Protein AF-A0A7Y2BVF0-F1 (afdb_monomer_lite)

pLDDT: mean 76.79, std 15.68, range [38.62, 94.12]

Sequence (109 aa):
MSPAEDIGTTTVSQLCLGFFPDGFCIIALASLEVFIGLSLITRKFYKAGIVLAIGHLIMTFSPMILFPNLTFNDSLFSPSLLGQYIFKNIILIMALIVLYPSKGQRQTI

Foldseek 3Di:
DDPVVVVLQVVQCVVVVVPDDSVVSVVVLVVLVVVLVVLCVDPPNNQVSLVSLLVNLVVLCVCCVVPVPQQAPPDPVRGDPSVVVSVCSVVVNVVSVVVNDDPPDPDDD

Structure (mmCIF, N/CA/C/O backbone):
data_AF-A0A7Y2BVF0-F1
#
_entry.id   AF-A0A7Y2BVF0-F1
#
loop_
_atom_site.group_PDB
_atom_site.id
_atom_site.type_symbol
_atom_site.label_atom_id
_atom_site.label_alt_id
_atom_site.label_comp_id
_atom_site.label_asym_id
_atom_site.label_entity_id
_atom_site.label_seq_id
_atom_site.pdbx_PDB_ins_code
_atom_site.Cartn_x
_atom_site.Cartn_y
_atom_site.Cartn_z
_atom_site.occupancy
_atom_site.B_iso_or_equiv
_atom_site.auth_seq_id
_atom_site.auth_comp_id
_atom_site.auth_asym_id
_atom_site.auth_atom_id
_atom_site.pdbx_PDB_model_num
ATOM 1 N N . MET A 1 1 ? 6.370 15.629 -14.782 1.00 41.62 1 MET A N 1
ATOM 2 C CA . MET A 1 1 ? 6.220 14.165 -14.841 1.00 41.62 1 MET A CA 1
ATOM 3 C C . MET A 1 1 ? 6.981 13.607 -13.658 1.00 41.62 1 MET A C 1
ATOM 5 O O . MET A 1 1 ? 8.188 13.809 -13.587 1.00 41.62 1 MET A O 1
ATOM 9 N N . SER A 1 2 ? 6.275 13.091 -12.652 1.00 38.62 2 SER A N 1
ATOM 10 C CA . SER A 1 2 ? 6.932 12.500 -11.482 1.00 38.62 2 SER A CA 1
ATOM 11 C C . SER A 1 2 ? 7.524 11.147 -11.892 1.00 38.62 2 SER A C 1
ATOM 13 O O . SER A 1 2 ? 6.814 10.388 -12.550 1.00 38.62 2 SER A O 1
ATOM 15 N N . PRO A 1 3 ? 8.756 10.792 -11.485 1.00 45.66 3 PRO A N 1
ATOM 16 C CA . PRO A 1 3 ? 9.337 9.468 -11.736 1.00 45.66 3 PRO A CA 1
ATOM 17 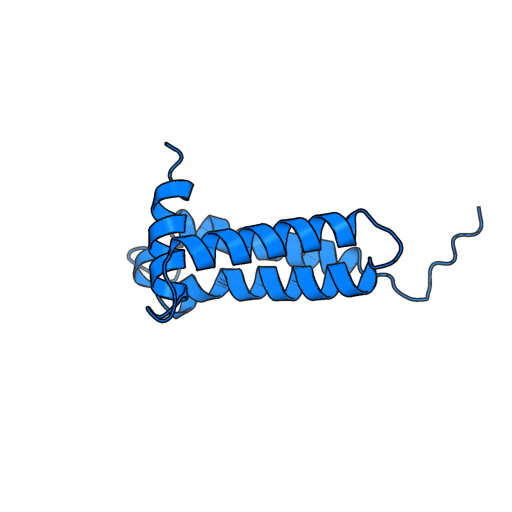C C . PRO A 1 3 ? 8.442 8.296 -11.293 1.00 45.66 3 PRO A C 1
ATOM 19 O O . PRO A 1 3 ? 8.630 7.176 -11.744 1.00 45.66 3 PRO A O 1
ATOM 22 N N . ALA A 1 4 ? 7.464 8.541 -10.415 1.00 51.44 4 ALA A N 1
ATOM 23 C CA . ALA A 1 4 ? 6.504 7.542 -9.953 1.00 51.44 4 ALA A CA 1
ATOM 24 C C . ALA A 1 4 ? 5.420 7.172 -10.990 1.00 51.44 4 ALA A C 1
ATOM 26 O O . ALA A 1 4 ? 4.866 6.078 -10.912 1.00 51.44 4 ALA A O 1
ATOM 27 N N . GLU A 1 5 ? 5.111 8.050 -11.947 1.00 48.34 5 GLU A N 1
ATOM 28 C CA . GLU A 1 5 ? 4.001 7.863 -12.897 1.00 48.34 5 GLU A CA 1
ATOM 29 C C . GLU A 1 5 ? 4.362 6.870 -14.013 1.00 48.34 5 GLU A C 1
ATOM 31 O O . GLU A 1 5 ? 3.589 5.954 -14.292 1.00 48.34 5 GLU A O 1
ATOM 36 N N . ASP A 1 6 ? 5.582 6.966 -14.556 1.00 53.72 6 ASP A N 1
ATOM 37 C CA . ASP A 1 6 ? 6.121 6.011 -15.541 1.00 53.72 6 ASP A CA 1
ATOM 38 C C . ASP A 1 6 ? 6.370 4.620 -14.933 1.00 53.72 6 ASP A C 1
ATOM 40 O O . ASP A 1 6 ? 6.251 3.588 -15.598 1.00 53.72 6 ASP A O 1
ATOM 44 N N . ILE A 1 7 ? 6.695 4.559 -13.640 1.00 54.75 7 ILE A N 1
ATOM 45 C CA . ILE A 1 7 ? 6.933 3.280 -12.966 1.00 54.75 7 ILE A CA 1
ATOM 46 C C . ILE A 1 7 ? 5.605 2.602 -12.599 1.00 54.75 7 ILE 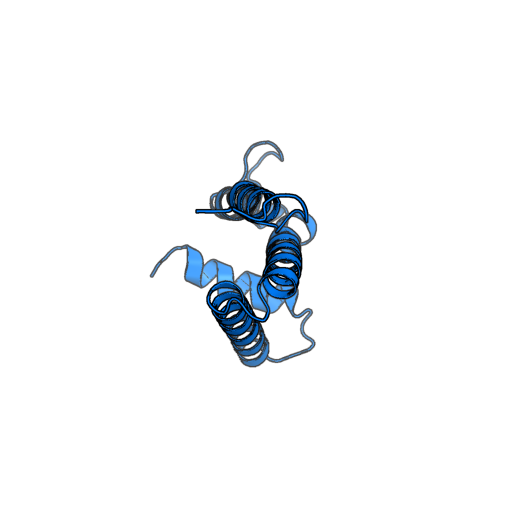A C 1
ATOM 48 O O . ILE A 1 7 ? 5.492 1.378 -12.700 1.00 54.75 7 ILE A O 1
ATOM 52 N N . GLY A 1 8 ? 4.578 3.376 -12.233 1.00 53.38 8 GLY A N 1
ATOM 53 C CA . GLY A 1 8 ? 3.239 2.862 -11.944 1.00 53.38 8 GLY A CA 1
ATOM 54 C C . GLY A 1 8 ? 2.592 2.179 -13.152 1.00 53.38 8 GLY A C 1
ATOM 55 O O . GLY A 1 8 ? 2.088 1.066 -13.025 1.00 53.38 8 GLY A O 1
ATOM 56 N N . THR A 1 9 ? 2.671 2.783 -14.339 1.00 52.31 9 THR A N 1
ATOM 57 C CA . THR A 1 9 ? 2.120 2.210 -15.584 1.00 52.31 9 THR A CA 1
ATOM 58 C C . THR A 1 9 ? 2.834 0.925 -16.007 1.00 52.31 9 THR A C 1
ATOM 60 O O . THR A 1 9 ? 2.186 -0.068 -16.347 1.00 52.31 9 THR A O 1
ATOM 63 N N . THR A 1 10 ? 4.164 0.891 -15.912 1.00 55.12 10 THR A N 1
ATOM 64 C CA . THR A 1 10 ? 4.957 -0.297 -16.274 1.00 55.12 10 THR A CA 1
ATOM 65 C C . THR A 1 10 ? 4.756 -1.446 -15.276 1.00 55.12 10 THR A C 1
ATOM 67 O O . THR A 1 10 ? 4.699 -2.612 -15.652 1.00 55.12 10 THR A O 1
ATOM 70 N N . THR A 1 11 ? 4.573 -1.130 -13.993 1.00 53.91 11 THR A N 1
ATOM 71 C CA . THR A 1 11 ? 4.402 -2.143 -12.943 1.00 53.91 11 THR A CA 1
ATOM 72 C C . THR A 1 11 ? 2.977 -2.693 -12.906 1.00 53.91 11 THR A C 1
ATOM 74 O O . THR A 1 11 ? 2.800 -3.893 -12.729 1.00 53.91 11 THR A O 1
ATOM 77 N N . VAL A 1 12 ? 1.956 -1.854 -13.119 1.00 55.12 12 VAL A N 1
ATOM 78 C CA . VAL A 1 12 ? 0.549 -2.287 -13.166 1.00 55.12 12 VAL A CA 1
ATOM 79 C C . VAL A 1 12 ? 0.254 -3.118 -14.418 1.00 55.12 12 VAL A C 1
ATOM 81 O O . VAL A 1 12 ? -0.428 -4.135 -14.301 1.00 55.12 12 VAL A O 1
ATOM 84 N N . SER A 1 13 ? 0.816 -2.761 -15.581 1.00 52.72 13 SER A N 1
ATOM 85 C CA . SER A 1 13 ? 0.671 -3.565 -16.810 1.00 52.72 13 SER A CA 1
ATOM 86 C C . SER A 1 13 ? 1.264 -4.969 -16.659 1.00 52.72 13 SER A C 1
ATOM 88 O O . SER A 1 13 ? 0.670 -5.957 -17.092 1.00 52.72 13 SER A O 1
ATOM 90 N N . GLN A 1 14 ? 2.394 -5.092 -15.957 1.00 52.72 14 GLN A N 1
ATOM 91 C CA . GLN A 1 14 ? 3.008 -6.393 -15.705 1.00 52.72 14 GLN A CA 1
ATOM 92 C C . GLN A 1 14 ? 2.382 -7.157 -14.522 1.00 52.72 14 GLN A C 1
ATOM 94 O O . GLN A 1 14 ? 2.284 -8.384 -14.585 1.00 52.72 14 GLN A O 1
ATOM 99 N N . LEU A 1 15 ? 1.893 -6.476 -13.474 1.00 53.38 15 LEU A N 1
ATOM 100 C CA . LEU A 1 15 ? 1.175 -7.125 -12.364 1.00 53.38 15 LEU A CA 1
ATOM 101 C C . LEU A 1 15 ? -0.210 -7.639 -12.762 1.00 53.38 15 LEU A C 1
ATOM 103 O O . LEU A 1 15 ? -0.672 -8.620 -12.185 1.00 53.38 15 LEU A O 1
ATOM 107 N N . CYS A 1 16 ? -0.865 -7.020 -13.748 1.00 53.66 16 CYS A N 1
ATOM 108 C CA . CYS A 1 16 ? -2.128 -7.528 -14.277 1.00 53.66 16 CYS A CA 1
ATOM 109 C C . CYS A 1 16 ? -1.988 -8.758 -15.179 1.00 53.66 16 CYS A C 1
ATOM 111 O O . CYS A 1 16 ? -2.985 -9.219 -15.741 1.00 53.66 16 CYS A O 1
ATOM 113 N N . LEU A 1 17 ? -0.775 -9.330 -15.276 1.00 53.22 17 LEU A N 1
ATOM 114 C CA . LEU A 1 17 ? -0.488 -10.609 -15.933 1.00 53.22 17 LEU A CA 1
ATOM 115 C C . LEU A 1 17 ? -1.031 -10.688 -17.376 1.00 53.22 17 LEU A C 1
ATOM 117 O O . LEU A 1 17 ? -1.299 -11.777 -17.873 1.00 53.22 17 LEU A O 1
ATOM 121 N N . GLY A 1 18 ? -1.241 -9.543 -18.039 1.00 54.84 18 GLY A N 1
ATOM 122 C CA . GLY A 1 18 ? -1.852 -9.466 -19.369 1.00 54.84 18 GLY A CA 1
ATOM 123 C C . GLY A 1 18 ? -3.302 -9.971 -19.468 1.00 54.84 18 GLY A C 1
ATOM 124 O O . GLY A 1 18 ? -3.793 -10.156 -20.578 1.00 54.84 18 GLY A O 1
ATOM 125 N N . PHE A 1 19 ? -3.998 -10.213 -18.349 1.00 53.69 19 PHE A N 1
ATOM 126 C CA . PHE A 1 19 ? -5.366 -10.755 -18.352 1.00 53.69 19 PHE A CA 1
ATOM 127 C C . PHE A 1 19 ? -6.451 -9.689 -18.551 1.00 53.69 19 PHE A C 1
ATOM 129 O O . PHE A 1 19 ? -7.532 -10.002 -19.050 1.00 53.69 19 PHE A O 1
ATOM 136 N N . PHE A 1 20 ? -6.179 -8.440 -18.171 1.00 60.91 20 PHE A N 1
ATOM 137 C CA . PHE A 1 20 ? -7.118 -7.323 -18.277 1.00 60.91 20 PHE A CA 1
ATOM 138 C C . PHE A 1 20 ? -6.438 -6.090 -18.889 1.00 60.91 20 PHE A C 1
ATOM 140 O O . PHE A 1 20 ? -5.234 -5.921 -18.704 1.00 60.91 20 PHE A O 1
ATOM 147 N N . PRO A 1 21 ? -7.184 -5.211 -19.590 1.00 70.38 21 PRO A N 1
ATOM 148 C CA . PRO A 1 21 ? -6.646 -3.953 -20.103 1.00 70.38 21 PRO A CA 1
ATOM 149 C C . PRO A 1 21 ? -6.077 -3.092 -18.968 1.00 70.38 21 PRO A C 1
ATOM 151 O O . PRO A 1 21 ? -6.754 -2.905 -17.955 1.00 70.38 21 PRO A O 1
ATOM 154 N N . ASP A 1 22 ? -4.890 -2.510 -19.158 1.00 66.44 22 ASP A N 1
ATOM 155 C CA . ASP A 1 22 ? -4.168 -1.736 -18.132 1.00 66.44 22 ASP A CA 1
ATOM 156 C C . ASP A 1 22 ? -5.044 -0.671 -17.449 1.00 66.44 22 ASP A C 1
ATOM 158 O O . ASP A 1 22 ? -5.019 -0.510 -16.228 1.00 66.44 22 ASP A O 1
ATOM 162 N N . GLY A 1 23 ? -5.897 0.009 -18.224 1.00 71.00 23 GLY A N 1
ATOM 163 C CA . GLY A 1 23 ? -6.822 1.017 -17.704 1.00 71.00 23 GLY A CA 1
ATOM 164 C C . GLY A 1 23 ? -7.837 0.464 -16.698 1.00 71.00 23 GLY A C 1
ATOM 165 O O . GLY A 1 23 ? -8.152 1.134 -15.717 1.00 71.00 23 GLY A O 1
ATOM 166 N N . PHE A 1 24 ? -8.314 -0.770 -16.884 1.00 76.69 24 PHE A N 1
ATOM 167 C CA . PHE A 1 24 ? -9.226 -1.408 -15.934 1.00 76.69 24 PHE A CA 1
ATOM 168 C C . PHE A 1 24 ? -8.521 -1.701 -14.608 1.00 76.69 24 PHE A C 1
ATOM 170 O O . PHE A 1 24 ? -9.071 -1.427 -13.545 1.00 76.69 24 PHE A O 1
ATOM 177 N N . CYS A 1 25 ? -7.284 -2.195 -14.669 1.00 74.88 25 CYS A N 1
ATOM 178 C CA . CYS A 1 25 ? -6.481 -2.491 -13.489 1.00 74.88 25 CYS A CA 1
ATOM 179 C C . CYS A 1 25 ? -6.168 -1.248 -12.659 1.00 74.88 25 CYS A C 1
ATOM 181 O O . CYS A 1 25 ? -6.327 -1.269 -11.439 1.00 74.88 25 CYS A O 1
ATOM 183 N N . ILE A 1 26 ? -5.789 -0.152 -13.321 1.00 78.25 26 ILE A N 1
ATOM 184 C CA . ILE A 1 26 ? -5.528 1.130 -12.659 1.00 78.25 26 ILE A CA 1
ATOM 185 C C . ILE A 1 26 ? -6.798 1.641 -11.969 1.00 78.25 26 ILE A C 1
ATOM 187 O O . ILE A 1 26 ? -6.750 2.025 -10.802 1.00 78.25 26 ILE A O 1
ATOM 191 N N . ILE A 1 27 ? -7.950 1.601 -12.650 1.00 83.38 27 ILE A N 1
ATOM 192 C CA . ILE A 1 27 ? -9.227 2.054 -12.077 1.00 83.38 27 ILE A CA 1
ATOM 193 C C . ILE A 1 27 ? -9.666 1.155 -10.917 1.00 83.38 27 ILE A C 1
ATOM 195 O O . ILE A 1 27 ? -10.142 1.663 -9.901 1.00 83.38 27 ILE A O 1
ATOM 199 N N . ALA A 1 28 ? -9.505 -0.163 -11.036 1.00 83.62 28 ALA A N 1
ATOM 200 C CA . ALA A 1 28 ? -9.837 -1.108 -9.975 1.00 83.62 28 ALA A CA 1
ATOM 201 C C . ALA A 1 28 ? -8.970 -0.875 -8.730 1.00 83.62 28 ALA A C 1
ATOM 203 O O . ALA A 1 28 ? -9.500 -0.809 -7.620 1.00 83.62 28 ALA A O 1
ATOM 204 N N . LEU A 1 29 ? -7.661 -0.676 -8.916 1.00 83.62 29 LEU A N 1
ATOM 205 C CA . LEU A 1 29 ? -6.726 -0.368 -7.836 1.00 83.62 29 LEU A CA 1
ATOM 206 C C . LEU A 1 29 ? -7.062 0.974 -7.173 1.00 83.62 29 LEU A C 1
ATOM 208 O O . LEU A 1 29 ? -7.192 1.039 -5.955 1.00 83.62 29 LEU A O 1
ATOM 212 N N . ALA A 1 30 ? -7.299 2.021 -7.967 1.00 86.50 30 ALA A N 1
ATOM 213 C CA . ALA A 1 30 ? -7.700 3.329 -7.455 1.00 86.50 30 ALA A CA 1
ATOM 214 C C . ALA A 1 30 ? -9.023 3.253 -6.674 1.00 86.50 30 ALA A C 1
ATOM 216 O O . ALA A 1 30 ? -9.158 3.836 -5.599 1.00 86.50 30 ALA A O 1
ATOM 217 N N . SER A 1 31 ? -9.996 2.491 -7.178 1.00 90.06 31 SER A N 1
ATOM 218 C CA . SER A 1 31 ? -11.285 2.286 -6.507 1.00 90.06 31 SER A CA 1
ATOM 219 C C . SER A 1 31 ? -11.117 1.560 -5.170 1.00 90.06 31 SER A C 1
ATOM 221 O O . SER A 1 31 ? -11.744 1.940 -4.178 1.00 90.06 31 SER A O 1
ATOM 223 N N . LEU A 1 32 ? -10.242 0.550 -5.123 1.00 89.56 32 LEU A N 1
ATOM 224 C CA . LEU A 1 32 ? -9.877 -0.157 -3.897 1.00 89.56 32 LEU A CA 1
ATOM 225 C C . LEU A 1 32 ? -9.233 0.794 -2.879 1.00 89.56 32 LEU A C 1
ATOM 227 O O . LEU A 1 32 ? -9.632 0.801 -1.716 1.00 89.56 32 LEU A O 1
ATOM 231 N N . GLU A 1 33 ? -8.284 1.627 -3.304 1.00 89.88 33 GLU A N 1
ATOM 232 C CA . GLU A 1 33 ? -7.598 2.586 -2.431 1.00 89.88 33 GLU A CA 1
ATOM 233 C C . GLU A 1 33 ? -8.544 3.641 -1.858 1.00 89.88 33 GLU A C 1
ATOM 235 O O . GLU A 1 33 ? -8.513 3.920 -0.656 1.00 89.88 33 GLU A O 1
ATOM 240 N N . VAL A 1 34 ? -9.446 4.175 -2.684 1.00 93.19 34 VAL A N 1
ATOM 241 C CA . VAL A 1 34 ? -10.489 5.102 -2.228 1.00 93.19 34 VAL A CA 1
ATOM 242 C C . VAL A 1 34 ? -11.401 4.421 -1.208 1.00 93.19 34 VAL A C 1
ATOM 244 O O . VAL A 1 34 ? -11.721 5.010 -0.172 1.00 93.19 34 VAL A O 1
ATOM 247 N N . PHE A 1 35 ? -11.787 3.166 -1.448 1.00 92.31 35 PHE A N 1
ATOM 248 C CA . PHE A 1 35 ? -12.617 2.403 -0.519 1.00 92.31 35 PHE A CA 1
ATOM 249 C C . PHE A 1 35 ? -11.906 2.118 0.815 1.00 92.31 35 PHE A C 1
ATOM 251 O O . PHE A 1 35 ? -12.522 2.243 1.880 1.00 92.31 35 PHE A O 1
ATOM 258 N N . ILE A 1 36 ? -10.609 1.791 0.782 1.00 91.62 36 ILE A N 1
ATOM 259 C CA . ILE A 1 36 ? -9.764 1.656 1.978 1.00 91.62 36 ILE A CA 1
ATOM 260 C C . ILE A 1 36 ? -9.746 2.973 2.751 1.00 91.62 36 ILE A C 1
ATOM 262 O O . ILE A 1 36 ? -10.059 2.986 3.943 1.00 91.62 36 ILE A O 1
ATOM 266 N N . GLY A 1 37 ? -9.432 4.082 2.079 1.00 89.94 37 GLY A N 1
ATOM 267 C CA . GLY A 1 37 ? -9.378 5.407 2.693 1.00 89.94 37 GLY A CA 1
ATOM 268 C C . GLY A 1 37 ? -10.703 5.788 3.351 1.00 89.94 37 GLY A C 1
ATOM 269 O O . GLY A 1 37 ? -10.731 6.182 4.517 1.00 89.94 37 GLY A O 1
ATOM 270 N N . LEU A 1 38 ? -11.821 5.571 2.655 1.00 92.69 38 LEU A N 1
ATOM 271 C CA . LEU A 1 38 ? -13.154 5.842 3.190 1.00 92.69 38 LEU A CA 1
ATOM 272 C C . LEU A 1 38 ? -13.486 4.951 4.398 1.00 92.69 38 LEU A C 1
ATOM 274 O O . LEU A 1 38 ? -14.082 5.423 5.370 1.00 92.69 38 LEU A O 1
ATOM 278 N N . SER A 1 39 ? -13.067 3.684 4.375 1.00 89.19 39 SER A N 1
ATOM 279 C CA . SER A 1 39 ? -13.238 2.745 5.492 1.00 89.19 39 SER A CA 1
ATOM 280 C C . SER A 1 39 ? -12.404 3.126 6.716 1.00 89.19 39 SER A C 1
ATOM 282 O O . SER A 1 39 ? -12.848 2.907 7.842 1.00 89.19 39 SER A O 1
ATOM 284 N N . LEU A 1 40 ? -11.218 3.710 6.516 1.00 88.38 40 LEU A N 1
ATOM 285 C CA . LEU A 1 40 ? -10.358 4.209 7.593 1.00 88.38 40 LEU A CA 1
ATOM 286 C C . LEU A 1 40 ? -10.885 5.518 8.199 1.00 88.38 40 LEU A C 1
ATOM 288 O O . LEU A 1 40 ? -10.788 5.705 9.410 1.00 88.38 40 LEU A O 1
ATOM 292 N N . ILE A 1 41 ? -11.493 6.393 7.392 1.00 89.69 41 ILE A N 1
ATOM 293 C CA . ILE A 1 41 ? -12.160 7.617 7.871 1.00 89.69 41 ILE A CA 1
ATOM 294 C C . ILE A 1 41 ? -13.460 7.269 8.618 1.00 89.69 41 ILE A C 1
ATOM 296 O O . ILE A 1 41 ? -13.805 7.883 9.629 1.00 89.69 41 ILE A O 1
ATOM 300 N N . THR A 1 42 ? -14.188 6.251 8.154 1.00 86.38 42 THR A N 1
ATOM 301 C CA . THR A 1 42 ? -15.483 5.864 8.723 1.00 86.38 42 THR A CA 1
ATOM 302 C C . THR A 1 42 ? -15.313 4.892 9.895 1.00 86.38 42 THR A C 1
ATOM 304 O O . THR A 1 42 ? -15.032 3.708 9.716 1.00 86.38 42 THR A O 1
ATOM 307 N N . ARG A 1 43 ? -15.618 5.334 11.123 1.00 80.38 43 ARG A N 1
ATOM 308 C CA . ARG A 1 43 ? -15.495 4.524 12.361 1.00 80.38 43 ARG A CA 1
ATOM 309 C C . ARG A 1 43 ? -16.246 3.176 12.334 1.00 80.38 43 ARG A C 1
ATOM 311 O O . ARG A 1 43 ? -15.913 2.276 13.101 1.00 80.38 43 ARG A O 1
ATOM 318 N N . LYS A 1 44 ? -17.241 3.018 11.449 1.00 79.62 44 LYS A N 1
ATOM 319 C CA . LYS A 1 44 ? -18.064 1.803 11.294 1.00 79.62 44 LYS A CA 1
ATOM 320 C C . LYS A 1 44 ? -17.280 0.590 10.779 1.00 79.62 44 LYS A C 1
ATOM 322 O O . LYS A 1 44 ? -17.516 -0.514 11.257 1.00 79.62 44 LYS A O 1
ATOM 327 N N . PHE A 1 45 ? -16.351 0.786 9.841 1.00 83.69 45 PHE A N 1
ATOM 328 C CA . PHE A 1 45 ? -15.605 -0.306 9.194 1.00 83.69 45 PHE A CA 1
ATOM 329 C C . PHE A 1 45 ? -14.112 -0.291 9.514 1.00 83.69 45 PHE A C 1
ATOM 331 O O . PHE A 1 45 ? -13.349 -1.045 8.925 1.00 83.69 45 PHE A O 1
ATOM 338 N N . TYR A 1 46 ? -13.705 0.503 10.500 1.00 85.69 46 TYR A N 1
ATOM 339 C CA . TYR A 1 46 ? -12.308 0.775 10.821 1.00 85.69 46 TYR A CA 1
ATOM 340 C C . TYR A 1 46 ? -11.425 -0.480 10.963 1.00 85.69 46 TYR A C 1
ATOM 342 O O . TYR A 1 46 ? -10.349 -0.553 10.381 1.00 85.69 46 TYR A O 1
ATOM 350 N N . LYS A 1 47 ? -11.900 -1.519 11.669 1.00 86.75 47 LYS A N 1
ATOM 351 C CA . LYS A 1 47 ? -11.155 -2.786 11.827 1.00 86.75 47 LYS A CA 1
ATOM 352 C C . LYS A 1 47 ? -10.937 -3.512 10.501 1.00 86.75 47 LYS A C 1
ATOM 354 O O . LYS A 1 47 ? -9.830 -3.962 10.230 1.00 86.75 47 LYS A O 1
ATOM 359 N N . ALA A 1 48 ? -11.995 -3.630 9.700 1.00 89.19 48 ALA A N 1
ATOM 360 C CA . ALA A 1 48 ? -11.923 -4.266 8.390 1.00 89.19 48 ALA A CA 1
ATOM 361 C C . ALA A 1 48 ? -11.058 -3.435 7.432 1.00 89.19 48 ALA A C 1
ATOM 363 O O . ALA A 1 48 ? -10.218 -3.995 6.739 1.00 89.19 48 ALA A O 1
ATOM 364 N N . GLY A 1 49 ? -11.198 -2.105 7.468 1.00 90.75 49 G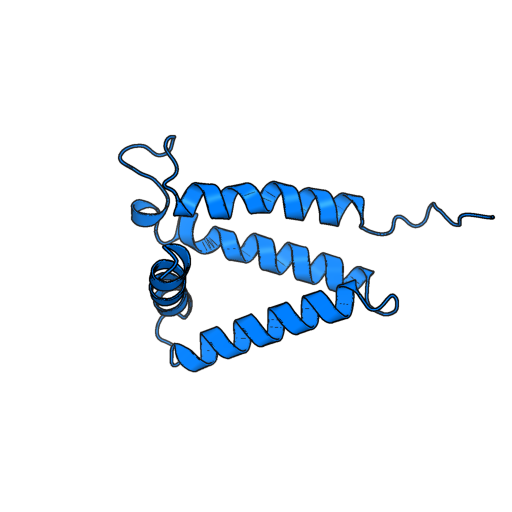LY A N 1
ATOM 365 C CA . GLY A 1 49 ? -10.394 -1.163 6.694 1.00 90.75 49 GLY A CA 1
ATOM 366 C C . GLY A 1 49 ? -8.901 -1.280 6.989 1.00 90.75 49 GLY A C 1
ATOM 367 O O . GLY A 1 49 ? -8.114 -1.309 6.054 1.00 90.75 49 GLY A O 1
ATOM 368 N N . ILE A 1 50 ? -8.503 -1.434 8.258 1.00 91.12 50 ILE A N 1
ATOM 369 C CA . ILE A 1 50 ? -7.096 -1.657 8.631 1.00 91.12 50 ILE A CA 1
ATOM 370 C C . ILE A 1 50 ? -6.564 -2.974 8.063 1.00 91.12 50 ILE A C 1
ATOM 372 O O . ILE A 1 50 ? -5.491 -2.985 7.468 1.00 91.12 50 ILE A O 1
ATOM 376 N N . VAL A 1 51 ? -7.299 -4.079 8.222 1.00 92.56 51 VAL A N 1
ATOM 377 C CA . VAL A 1 51 ? -6.860 -5.385 7.698 1.00 92.56 51 VAL A CA 1
ATOM 378 C C . VAL A 1 51 ? -6.727 -5.336 6.175 1.00 92.56 51 VAL A C 1
ATOM 380 O O . VAL A 1 51 ? -5.736 -5.816 5.627 1.00 92.56 51 VAL A O 1
ATOM 383 N N . LEU A 1 52 ? -7.687 -4.704 5.499 1.00 92.62 52 LEU A N 1
ATOM 384 C CA . LEU A 1 52 ? -7.682 -4.545 4.049 1.00 92.62 52 LEU A CA 1
ATOM 385 C C . LEU A 1 52 ? -6.535 -3.633 3.582 1.00 92.62 52 LEU A C 1
ATOM 387 O O . LEU A 1 52 ? -5.856 -3.961 2.615 1.00 92.62 52 LEU A O 1
ATOM 391 N N . ALA A 1 53 ? -6.255 -2.548 4.312 1.00 91.94 53 ALA A N 1
ATOM 392 C CA . ALA A 1 53 ? -5.122 -1.660 4.059 1.00 91.94 53 ALA A CA 1
ATOM 393 C C . ALA A 1 53 ? -3.773 -2.374 4.220 1.00 91.94 53 ALA A C 1
ATOM 395 O O . ALA A 1 53 ? -2.892 -2.209 3.382 1.00 91.94 53 ALA A O 1
ATOM 396 N N . ILE A 1 54 ? -3.609 -3.191 5.267 1.00 93.00 54 ILE A N 1
ATOM 397 C CA . ILE A 1 54 ? -2.390 -3.986 5.471 1.00 93.00 54 ILE A CA 1
ATOM 398 C C . ILE A 1 54 ? -2.219 -4.991 4.328 1.00 93.00 54 ILE A C 1
ATOM 400 O O . ILE A 1 54 ? -1.132 -5.084 3.765 1.00 93.00 54 ILE A O 1
ATOM 404 N N . GLY A 1 55 ? -3.284 -5.705 3.946 1.00 92.31 55 GLY 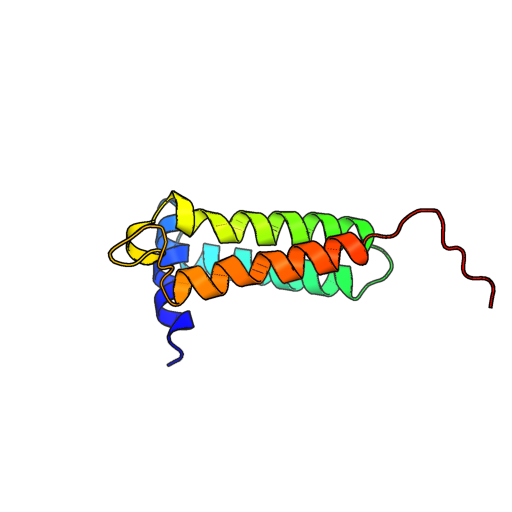A N 1
ATOM 405 C CA . GLY A 1 55 ? -3.249 -6.636 2.815 1.00 92.31 55 GLY A CA 1
ATOM 406 C C . GLY A 1 55 ? -2.869 -5.949 1.499 1.00 92.31 55 GLY A C 1
ATOM 407 O O . GLY A 1 55 ? -1.997 -6.437 0.782 1.00 92.31 55 GLY A O 1
ATOM 408 N N . HIS A 1 56 ? -3.456 -4.780 1.227 1.00 91.25 56 HIS A N 1
ATOM 409 C CA . HIS A 1 56 ? -3.113 -3.944 0.072 1.00 91.25 56 HIS A CA 1
ATOM 410 C C . HIS A 1 56 ? -1.642 -3.523 0.087 1.00 91.25 56 HIS A C 1
ATOM 412 O O . HIS A 1 56 ? -0.926 -3.741 -0.887 1.00 91.25 56 HIS A O 1
ATOM 418 N N . LEU A 1 57 ? -1.149 -2.999 1.214 1.00 91.62 57 LEU A N 1
ATOM 419 C CA . LEU A 1 57 ? 0.254 -2.606 1.355 1.00 91.62 57 LEU A CA 1
ATOM 420 C C . LEU A 1 57 ? 1.202 -3.793 1.167 1.00 91.62 57 LEU A C 1
ATOM 422 O O . LEU A 1 57 ? 2.255 -3.613 0.569 1.00 91.62 57 LEU A O 1
ATOM 426 N N . ILE A 1 58 ? 0.838 -5.005 1.594 1.00 90.44 58 ILE A N 1
ATOM 427 C CA . ILE A 1 58 ? 1.636 -6.212 1.328 1.00 90.44 58 ILE A CA 1
ATOM 428 C C . ILE A 1 58 ? 1.665 -6.537 -0.174 1.00 90.44 58 ILE A C 1
ATOM 430 O O . ILE A 1 58 ? 2.735 -6.849 -0.695 1.00 90.44 58 ILE A O 1
ATOM 434 N N . MET A 1 59 ? 0.548 -6.403 -0.901 1.00 87.06 59 MET A N 1
ATOM 435 C CA . MET A 1 59 ? 0.545 -6.581 -2.364 1.00 87.06 59 MET A CA 1
ATOM 436 C C . MET A 1 59 ? 1.475 -5.597 -3.083 1.00 87.06 59 MET A C 1
ATOM 438 O O . MET A 1 59 ? 2.059 -5.948 -4.105 1.00 87.06 59 MET A O 1
ATOM 442 N N . THR A 1 60 ? 1.699 -4.395 -2.543 1.00 87.12 60 THR A N 1
ATOM 443 C CA . THR A 1 60 ? 2.650 -3.447 -3.156 1.00 87.12 60 THR A CA 1
ATOM 444 C C . THR A 1 60 ? 4.106 -3.936 -3.155 1.00 87.12 60 THR A C 1
ATOM 446 O O . THR A 1 60 ? 4.924 -3.373 -3.877 1.00 87.12 60 THR A O 1
ATOM 449 N N . PHE A 1 61 ? 4.439 -5.002 -2.412 1.00 87.81 61 PHE A N 1
ATOM 450 C CA . PHE A 1 61 ? 5.763 -5.638 -2.437 1.00 87.81 61 PHE A CA 1
ATOM 451 C C . PHE A 1 61 ? 5.941 -6.648 -3.580 1.00 87.81 61 PHE A C 1
ATOM 453 O O . PHE A 1 61 ? 7.068 -7.068 -3.838 1.00 87.81 61 PHE A O 1
ATOM 460 N N . SER A 1 62 ? 4.882 -7.022 -4.308 1.00 86.38 62 SER A N 1
ATOM 461 C CA . SER A 1 62 ? 4.972 -7.945 -5.451 1.00 86.38 62 SER A CA 1
ATOM 462 C C . SER A 1 62 ? 6.062 -7.593 -6.485 1.00 86.38 62 SER A C 1
ATOM 464 O O . SER A 1 62 ? 6.749 -8.517 -6.928 1.00 86.38 62 SER A O 1
ATOM 466 N N . PRO A 1 63 ? 6.315 -6.314 -6.845 1.00 79.00 63 PRO A N 1
ATOM 467 C CA . PRO A 1 63 ? 7.369 -5.954 -7.798 1.00 79.00 63 PRO A CA 1
ATOM 468 C C . PRO A 1 63 ? 8.782 -6.320 -7.329 1.00 79.00 63 PRO A C 1
ATOM 470 O O . PRO A 1 63 ? 9.619 -6.652 -8.160 1.00 79.00 63 PRO A O 1
ATOM 473 N N . MET A 1 64 ? 9.046 -6.349 -6.016 1.00 81.88 64 MET A N 1
ATOM 474 C CA . MET A 1 64 ? 10.352 -6.773 -5.486 1.00 81.88 64 MET A CA 1
ATOM 475 C C . MET A 1 64 ? 10.668 -8.235 -5.816 1.00 81.88 64 MET A C 1
ATOM 477 O O . MET A 1 64 ? 11.835 -8.587 -5.960 1.00 81.88 64 MET A O 1
ATOM 481 N N . ILE A 1 65 ? 9.635 -9.077 -5.923 1.00 82.62 65 ILE A N 1
ATOM 482 C CA . ILE A 1 65 ? 9.770 -10.512 -6.197 1.00 82.62 65 ILE A CA 1
ATOM 483 C C . ILE A 1 65 ? 9.701 -10.778 -7.704 1.00 82.62 65 ILE A C 1
ATOM 485 O O . ILE A 1 65 ? 10.494 -11.557 -8.226 1.00 82.62 65 ILE A O 1
ATOM 489 N N . LEU A 1 66 ? 8.760 -10.135 -8.402 1.00 79.62 66 LEU A N 1
ATOM 490 C CA . LEU A 1 66 ? 8.508 -10.362 -9.829 1.00 79.62 66 LEU A CA 1
ATOM 491 C C . LEU A 1 66 ? 9.494 -9.614 -10.738 1.00 79.62 66 LEU A C 1
ATOM 493 O O . LEU A 1 66 ? 9.866 -10.125 -11.791 1.00 79.62 66 LEU A O 1
ATOM 497 N N . PHE A 1 67 ? 9.941 -8.425 -10.323 1.00 80.69 67 PHE A N 1
ATOM 498 C CA . PHE A 1 67 ? 10.802 -7.526 -11.100 1.00 80.69 67 PHE A CA 1
ATOM 499 C C . PHE A 1 67 ? 11.979 -7.004 -10.255 1.00 80.69 67 PHE A C 1
ATOM 501 O O . PHE A 1 67 ? 12.137 -5.790 -10.062 1.00 80.69 67 PHE A O 1
ATOM 508 N N . PRO A 1 68 ? 12.853 -7.899 -9.756 1.00 79.31 68 PRO A N 1
ATOM 509 C CA . PRO A 1 68 ? 13.991 -7.504 -8.929 1.00 79.31 68 PRO A CA 1
ATOM 510 C C . PRO A 1 68 ? 14.942 -6.552 -9.669 1.00 79.31 68 PRO A C 1
ATOM 512 O O . PRO A 1 68 ? 15.465 -5.640 -9.044 1.00 79.31 68 PRO A O 1
ATOM 515 N N . ASN A 1 69 ? 15.073 -6.672 -10.995 1.00 79.00 69 ASN A N 1
ATOM 516 C CA . ASN A 1 69 ? 15.916 -5.794 -11.823 1.00 79.00 69 ASN A CA 1
ATOM 517 C C . ASN A 1 69 ? 15.463 -4.321 -11.843 1.00 79.00 69 ASN A C 1
ATOM 519 O O . ASN A 1 69 ? 16.260 -3.444 -12.148 1.00 79.00 69 ASN A O 1
ATOM 523 N N . LEU A 1 70 ? 14.184 -4.041 -11.561 1.00 76.81 70 LEU A N 1
ATOM 524 C CA . LEU A 1 70 ? 13.664 -2.670 -11.448 1.00 76.81 70 LEU A CA 1
ATOM 525 C C . LEU A 1 70 ? 13.739 -2.148 -10.010 1.00 76.81 70 LEU A C 1
ATOM 527 O O . LEU A 1 70 ? 13.767 -0.939 -9.769 1.00 76.81 70 LEU A O 1
ATOM 531 N N . THR A 1 71 ? 13.751 -3.064 -9.043 1.00 80.62 71 THR A N 1
ATOM 532 C CA . THR A 1 71 ? 13.585 -2.742 -7.625 1.00 80.62 71 THR A CA 1
ATOM 533 C C . THR A 1 71 ? 14.913 -2.722 -6.863 1.00 80.62 71 THR A C 1
ATOM 535 O O . THR A 1 71 ? 15.038 -2.035 -5.849 1.00 80.62 71 THR A O 1
ATOM 538 N N . PHE A 1 72 ? 15.931 -3.401 -7.386 1.00 81.44 72 PHE A N 1
ATOM 539 C CA . PHE A 1 72 ? 17.300 -3.416 -6.886 1.00 81.44 72 PHE A CA 1
ATOM 540 C C . PHE A 1 72 ? 18.259 -2.975 -7.994 1.00 81.44 72 PHE A C 1
ATOM 542 O O . PHE A 1 72 ? 18.059 -3.311 -9.159 1.00 81.44 72 PHE A O 1
ATOM 549 N N . ASN A 1 73 ? 19.287 -2.210 -7.627 1.00 80.38 73 ASN A N 1
ATOM 550 C CA . ASN A 1 73 ? 20.403 -1.890 -8.518 1.00 80.38 73 ASN A CA 1
ATOM 551 C C . ASN A 1 73 ? 21.373 -3.092 -8.587 1.00 80.38 73 ASN A C 1
ATOM 553 O O . ASN A 1 73 ? 21.012 -4.204 -8.206 1.00 80.38 73 ASN A O 1
ATOM 557 N N . ASP A 1 74 ? 22.628 -2.868 -8.996 1.00 72.69 74 ASP A N 1
ATOM 558 C CA . ASP A 1 74 ? 23.689 -3.882 -9.175 1.00 72.69 74 ASP A CA 1
ATOM 559 C C . ASP A 1 74 ? 23.909 -4.853 -7.990 1.00 72.69 74 ASP A C 1
ATOM 561 O O . ASP A 1 74 ? 24.591 -5.867 -8.135 1.00 72.69 74 ASP A O 1
ATOM 565 N N . SER A 1 75 ? 23.331 -4.588 -6.811 1.00 69.69 75 SER A N 1
ATOM 566 C CA . SER A 1 75 ? 23.249 -5.567 -5.726 1.00 69.69 75 SER A CA 1
ATOM 567 C C . SER A 1 75 ? 21.878 -5.583 -5.041 1.00 69.69 75 SER A C 1
ATOM 569 O O . SER A 1 75 ? 21.230 -4.546 -4.891 1.00 69.69 75 SER A O 1
ATOM 571 N N . LEU A 1 76 ? 21.501 -6.748 -4.495 1.00 66.88 76 LEU A N 1
ATOM 572 C CA . LEU A 1 76 ? 20.305 -6.924 -3.651 1.00 66.88 76 LEU A CA 1
ATOM 573 C C . LEU A 1 76 ? 20.301 -6.033 -2.392 1.00 66.88 76 LEU A C 1
ATOM 575 O O . LEU A 1 76 ? 19.254 -5.840 -1.780 1.00 66.88 76 LEU A O 1
ATOM 579 N N . PHE A 1 77 ? 21.452 -5.481 -1.999 1.00 72.06 77 PHE A N 1
ATOM 580 C CA . PHE A 1 77 ? 21.575 -4.585 -0.848 1.00 72.06 77 PHE A CA 1
ATOM 581 C C . PHE A 1 77 ? 21.440 -3.101 -1.218 1.00 72.06 77 PHE A C 1
ATOM 583 O O . PHE A 1 77 ? 21.431 -2.253 -0.328 1.00 72.06 77 PHE A O 1
ATOM 590 N N . SER A 1 78 ? 21.304 -2.771 -2.508 1.00 80.50 78 SER A N 1
ATOM 591 C CA . SER A 1 78 ? 21.090 -1.405 -2.989 1.00 80.50 78 SER A CA 1
ATOM 592 C C . SER A 1 78 ? 19.717 -1.290 -3.662 1.00 80.50 78 SER A C 1
ATOM 594 O O . SER A 1 78 ? 19.613 -1.454 -4.880 1.00 80.50 78 SER A O 1
ATOM 596 N N . PRO A 1 79 ? 18.637 -1.040 -2.896 1.00 81.38 79 PRO A N 1
ATOM 597 C CA . PRO A 1 79 ? 17.322 -0.816 -3.481 1.00 81.38 79 PRO A CA 1
ATOM 598 C C . PRO A 1 79 ? 17.337 0.441 -4.357 1.00 81.38 79 PRO A C 1
ATOM 600 O O . PRO A 1 79 ? 17.851 1.496 -3.959 1.00 81.38 79 PRO A O 1
ATOM 603 N N . SER A 1 80 ? 16.738 0.332 -5.544 1.00 87.06 80 SER A N 1
ATOM 604 C CA . SER A 1 80 ? 16.524 1.465 -6.445 1.00 87.06 80 SER A CA 1
ATOM 605 C C . SER A 1 80 ? 15.575 2.487 -5.803 1.00 87.06 80 SER A C 1
ATOM 607 O O . SER A 1 80 ? 14.997 2.233 -4.743 1.00 87.06 80 SER A O 1
ATOM 609 N N . LEU A 1 81 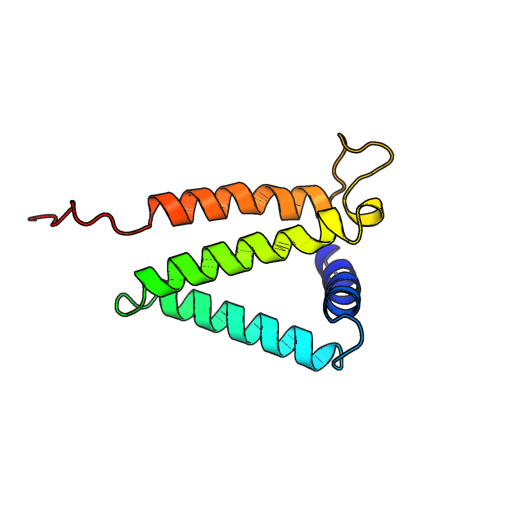? 15.363 3.645 -6.438 1.00 82.94 81 LEU A N 1
ATOM 610 C CA . LEU A 1 81 ? 14.350 4.603 -5.968 1.00 82.94 81 LEU A CA 1
ATOM 611 C C . LEU A 1 81 ? 12.983 3.924 -5.790 1.00 82.94 81 LEU A C 1
ATOM 613 O O . LEU A 1 81 ? 12.345 4.101 -4.755 1.00 82.94 81 LEU A O 1
ATOM 617 N N . LEU A 1 82 ? 12.579 3.077 -6.745 1.00 79.88 82 LEU A N 1
ATOM 618 C CA . LEU A 1 82 ? 11.361 2.270 -6.648 1.00 79.88 82 LEU A CA 1
ATOM 619 C C . LEU A 1 82 ? 11.384 1.356 -5.417 1.00 79.88 82 LEU A C 1
ATOM 621 O O . LEU A 1 82 ? 10.429 1.347 -4.639 1.00 79.88 82 LEU A O 1
ATOM 625 N N . GLY A 1 83 ? 12.483 0.625 -5.213 1.00 84.12 83 GLY A N 1
ATOM 626 C CA . GLY A 1 83 ? 12.642 -0.252 -4.055 1.00 84.12 83 GLY A CA 1
ATOM 627 C C . GLY A 1 83 ? 12.540 0.494 -2.733 1.00 84.12 83 GLY A C 1
ATOM 628 O O . GLY A 1 83 ? 11.860 0.028 -1.825 1.00 84.12 83 GLY A O 1
ATOM 629 N N . GLN A 1 84 ? 13.124 1.687 -2.635 1.00 86.06 84 GLN A N 1
ATOM 630 C CA . GLN A 1 84 ? 13.033 2.534 -1.444 1.00 86.06 84 GLN A CA 1
ATOM 631 C C . GLN A 1 84 ? 11.598 3.006 -1.175 1.00 86.06 84 GLN A C 1
ATOM 633 O O . GLN A 1 84 ? 11.153 2.995 -0.024 1.00 86.06 84 GLN A O 1
ATOM 638 N N . TYR A 1 85 ? 10.852 3.378 -2.221 1.00 83.81 85 TYR A N 1
ATOM 639 C CA . TYR A 1 85 ? 9.443 3.753 -2.083 1.00 83.81 85 TYR A CA 1
ATOM 640 C C . TYR A 1 85 ? 8.589 2.595 -1.564 1.00 83.81 85 TYR A C 1
ATOM 642 O O . TYR A 1 85 ? 7.792 2.805 -0.649 1.00 83.81 85 TYR A O 1
ATOM 650 N N . ILE A 1 86 ? 8.794 1.383 -2.089 1.00 86.94 86 ILE A N 1
ATOM 651 C CA . ILE A 1 86 ? 8.097 0.176 -1.625 1.00 86.94 86 ILE A CA 1
ATOM 652 C C . ILE A 1 86 ? 8.502 -0.148 -0.181 1.00 86.94 86 ILE A C 1
ATOM 654 O O . ILE A 1 86 ? 7.645 -0.374 0.669 1.00 86.94 86 ILE A O 1
ATOM 658 N N . PHE A 1 87 ? 9.796 -0.094 0.144 1.00 87.38 87 PHE A N 1
ATOM 659 C CA . PHE A 1 87 ? 10.297 -0.435 1.479 1.00 87.38 87 PHE A CA 1
ATOM 660 C C . PHE A 1 87 ? 9.718 0.469 2.576 1.00 87.38 87 PHE A C 1
ATOM 662 O O . PHE A 1 87 ? 9.425 0.015 3.684 1.00 87.38 87 PHE A O 1
ATOM 669 N N . LYS A 1 88 ? 9.466 1.745 2.262 1.00 86.88 88 LYS A N 1
ATOM 670 C CA . LYS A 1 88 ? 8.814 2.686 3.182 1.00 86.88 88 LYS A CA 1
ATOM 671 C C . LYS A 1 88 ? 7.412 2.223 3.607 1.00 86.88 88 LYS A C 1
ATOM 673 O O . LYS A 1 88 ? 6.976 2.575 4.704 1.00 86.88 88 LYS A O 1
ATOM 678 N N . ASN A 1 89 ? 6.713 1.412 2.807 1.00 92.19 89 ASN A N 1
ATOM 679 C CA . ASN A 1 89 ? 5.374 0.915 3.150 1.00 92.19 89 ASN A CA 1
ATOM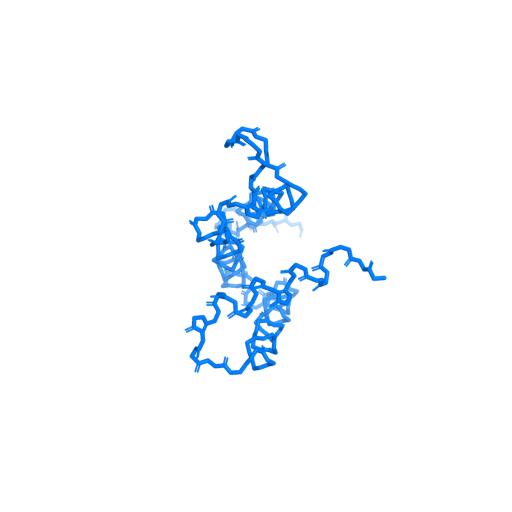 680 C C . ASN A 1 89 ? 5.368 0.062 4.426 1.00 92.19 89 ASN A C 1
ATOM 682 O O . ASN A 1 89 ? 4.339 0.001 5.096 1.00 92.19 89 ASN A O 1
ATOM 686 N N . ILE A 1 90 ? 6.515 -0.493 4.841 1.00 91.81 90 ILE A N 1
ATOM 687 C CA . ILE A 1 90 ? 6.664 -1.160 6.144 1.00 91.81 90 ILE A CA 1
ATOM 688 C C . ILE A 1 90 ? 6.256 -0.218 7.283 1.00 91.81 90 ILE A C 1
ATOM 690 O O . ILE A 1 90 ? 5.536 -0.628 8.188 1.00 91.81 90 ILE A O 1
ATOM 694 N N . ILE A 1 91 ? 6.643 1.060 7.223 1.00 94.12 91 ILE A N 1
ATOM 695 C CA . ILE A 1 91 ? 6.306 2.047 8.260 1.00 94.12 91 ILE A CA 1
ATOM 696 C C . ILE A 1 91 ? 4.785 2.239 8.340 1.00 94.12 91 ILE A C 1
ATOM 698 O O . ILE A 1 91 ? 4.229 2.302 9.436 1.00 94.12 91 ILE A O 1
ATOM 702 N N . LEU A 1 92 ? 4.099 2.274 7.193 1.00 91.38 92 LEU A N 1
ATOM 703 C CA . LEU A 1 92 ? 2.638 2.379 7.138 1.00 91.38 92 LEU A CA 1
ATOM 704 C C . LEU A 1 92 ? 1.954 1.127 7.694 1.00 91.38 92 LEU A C 1
ATOM 706 O O . LEU A 1 92 ? 1.001 1.250 8.460 1.00 91.38 92 LEU A O 1
ATOM 710 N N . ILE A 1 93 ? 2.462 -0.065 7.370 1.00 93.81 93 ILE A N 1
ATOM 711 C CA . ILE A 1 93 ? 1.964 -1.327 7.935 1.00 93.81 93 ILE A CA 1
ATOM 712 C C . ILE A 1 93 ? 2.093 -1.303 9.462 1.00 93.81 93 ILE A C 1
ATOM 714 O O . ILE A 1 93 ? 1.126 -1.595 10.161 1.00 93.81 93 ILE A O 1
ATOM 718 N N . MET A 1 94 ? 3.250 -0.895 9.990 1.00 94.06 94 MET A N 1
ATOM 719 C CA . MET A 1 94 ? 3.461 -0.799 11.437 1.00 94.06 94 MET A CA 1
ATOM 720 C C . MET A 1 94 ? 2.511 0.212 12.085 1.00 94.06 94 MET A C 1
ATOM 722 O O . MET A 1 94 ? 1.906 -0.090 13.112 1.00 94.06 94 MET A O 1
ATOM 726 N N . ALA A 1 95 ? 2.313 1.380 11.469 1.00 92.38 95 ALA A N 1
ATOM 727 C CA . ALA A 1 95 ? 1.359 2.374 11.954 1.00 92.38 95 ALA A CA 1
ATOM 728 C C . ALA A 1 95 ? -0.076 1.820 12.002 1.00 92.38 95 ALA A C 1
ATOM 730 O O . ALA A 1 95 ? -0.783 2.016 12.989 1.00 92.38 95 ALA A O 1
ATOM 731 N N . LEU A 1 96 ? -0.495 1.079 10.972 1.00 91.69 96 LEU A N 1
ATOM 732 C CA . LEU A 1 96 ? -1.811 0.439 10.909 1.00 91.69 96 LEU A CA 1
ATOM 733 C C . LEU A 1 96 ? -1.982 -0.669 11.956 1.00 91.69 96 LEU A C 1
ATOM 735 O O . LEU A 1 96 ? -3.056 -0.785 12.542 1.00 91.69 96 LEU A O 1
ATOM 739 N N . ILE A 1 97 ? -0.933 -1.450 12.229 1.00 91.75 97 ILE A N 1
ATOM 740 C CA . ILE A 1 97 ? -0.931 -2.454 13.304 1.00 91.75 97 ILE A CA 1
ATOM 741 C C . ILE A 1 97 ? -1.096 -1.775 14.668 1.00 91.75 97 ILE A C 1
ATOM 743 O O . ILE A 1 97 ? -1.896 -2.233 15.479 1.00 91.75 97 ILE A O 1
ATOM 747 N N . VAL A 1 98 ? -0.392 -0.666 14.914 1.00 91.56 98 VAL A N 1
ATOM 748 C CA . VAL A 1 98 ? -0.517 0.114 16.160 1.00 91.56 98 VAL A CA 1
ATOM 749 C C . VAL A 1 98 ? -1.916 0.720 16.306 1.00 91.56 98 VAL A C 1
ATOM 751 O O . VAL A 1 98 ? -2.479 0.723 17.398 1.00 91.56 98 VAL A O 1
ATOM 754 N N . LEU A 1 99 ? -2.497 1.203 15.207 1.00 88.69 99 LEU A N 1
ATOM 755 C CA . LEU A 1 99 ? -3.857 1.746 15.161 1.00 88.69 99 LEU A CA 1
ATOM 756 C C . LEU A 1 99 ? -4.945 0.670 15.285 1.00 88.69 99 LEU A C 1
ATOM 758 O O . LEU A 1 99 ? -6.106 0.999 15.547 1.00 88.69 99 LEU A O 1
ATOM 762 N N . TYR A 1 100 ? -4.606 -0.608 15.096 1.00 88.00 100 TYR A N 1
ATOM 763 C CA . TYR A 1 100 ? -5.580 -1.685 15.150 1.00 88.00 100 TYR A CA 1
ATOM 764 C C . TYR A 1 100 ? -6.252 -1.730 16.534 1.00 88.00 100 TYR A C 1
ATOM 766 O O . TYR A 1 100 ? -5.570 -1.896 17.548 1.00 88.00 100 TYR A O 1
ATOM 774 N N . PRO A 1 101 ? -7.593 -1.603 16.623 1.00 77.94 101 PRO A N 1
ATOM 775 C CA . PRO A 1 101 ? -8.257 -1.478 17.911 1.00 77.94 101 PRO A CA 1
ATOM 776 C C . PRO A 1 101 ? -8.122 -2.760 18.733 1.00 77.94 101 PRO A C 1
ATOM 778 O O . PRO A 1 101 ? -8.836 -3.746 18.508 1.00 77.94 101 PRO A O 1
ATOM 781 N N . SER A 1 102 ? -7.253 -2.722 19.740 1.00 67.38 102 SER A N 1
ATOM 782 C CA . SER A 1 102 ? -7.220 -3.722 20.801 1.00 67.38 102 SER A CA 1
ATOM 783 C C . SER A 1 102 ? -8.442 -3.535 21.705 1.00 67.38 102 SER A C 1
ATOM 785 O O . SER A 1 102 ? -8.814 -2.413 22.048 1.00 67.38 102 SER A O 1
ATOM 787 N N . LYS A 1 103 ? -9.095 -4.633 22.110 1.00 60.97 103 LYS A N 1
ATOM 788 C CA . LYS A 1 103 ? -10.319 -4.629 22.946 1.00 60.97 103 LYS A CA 1
ATOM 789 C C . LYS A 1 103 ? -10.145 -3.953 24.330 1.00 60.97 103 LYS A C 1
ATOM 791 O O . LYS A 1 103 ? -11.114 -3.885 25.076 1.00 60.97 103 LYS A O 1
ATOM 796 N N . GLY A 1 104 ? -8.954 -3.456 24.672 1.00 58.09 104 GLY A N 1
ATOM 797 C CA . GLY A 1 104 ? -8.575 -2.991 26.009 1.00 58.09 104 GLY A CA 1
ATOM 798 C C . GLY A 1 104 ? -8.598 -1.482 26.285 1.00 58.09 104 GLY A C 1
ATOM 799 O O . GLY A 1 104 ? -8.208 -1.102 27.380 1.00 58.09 104 GLY A O 1
ATOM 800 N N . GLN A 1 105 ? -9.037 -0.608 25.373 1.00 53.62 105 GLN A N 1
ATOM 801 C CA . GLN A 1 105 ? -9.132 0.833 25.672 1.00 53.62 105 GLN A CA 1
ATOM 802 C C . GLN A 1 105 ? -10.537 1.376 25.433 1.00 53.62 105 GLN A C 1
ATOM 804 O O . GLN A 1 105 ? -10.828 2.111 24.492 1.00 53.62 105 GLN A O 1
ATOM 809 N N . ARG A 1 106 ? -11.429 1.010 26.355 1.00 48.84 106 ARG A N 1
ATOM 810 C CA . ARG A 1 106 ? -12.623 1.794 26.659 1.00 48.84 106 ARG A CA 1
ATOM 811 C C . ARG A 1 106 ? -12.129 3.012 27.449 1.00 48.84 106 ARG A C 1
ATOM 813 O O . ARG A 1 106 ? -12.034 2.950 28.666 1.00 48.84 106 ARG A O 1
ATOM 820 N N . GLN A 1 107 ? -11.705 4.066 26.752 1.00 51.75 107 GLN A N 1
ATOM 821 C CA . GLN A 1 107 ? -11.378 5.336 27.398 1.00 51.75 107 GLN A CA 1
ATOM 822 C C . GLN A 1 107 ? -12.672 5.928 27.965 1.00 51.75 107 GLN A C 1
ATOM 824 O O . GLN A 1 107 ? -13.510 6.453 27.238 1.00 51.75 107 GLN A O 1
ATOM 829 N N . THR A 1 108 ? -12.845 5.748 29.271 1.00 46.31 108 THR A N 1
ATOM 830 C CA . THR A 1 108 ? -13.561 6.668 30.148 1.00 46.31 108 THR A CA 1
ATOM 831 C C . THR A 1 108 ? -12.834 8.007 30.107 1.00 46.31 108 THR A C 1
ATOM 833 O O . THR A 1 108 ? -11.717 8.106 30.617 1.00 46.31 108 THR A O 1
ATOM 836 N N . ILE A 1 109 ? -13.450 9.003 29.482 1.00 45.97 109 ILE A N 1
ATOM 837 C CA . ILE A 1 109 ? -13.260 10.417 29.806 1.00 45.97 109 ILE A CA 1
ATOM 838 C C . ILE A 1 109 ? -14.662 10.989 29.960 1.00 45.97 109 ILE A C 1
ATOM 840 O O . ILE A 1 109 ? -15.496 10.684 29.074 1.00 45.97 109 ILE A O 1
#

Radius of gyration: 16.66 Å; chains: 1; bounding box: 42×25×50 Å

Secondary structure (DSSP, 8-state):
--HHHHHHHHHHHHHTTTTS-HHHHHHHHHHHHHHHHHHHHSTTTHHHHHHHHHHHHHHTTHHHHH-HHHHB-SSTTSB-HHHHHHHHHHHHHHHHHHHS--TT-----